Protein AF-A0A832TR65-F1 (afdb_monomer_lite)

Sequence (110 aa):
MLKLDKMAFGDDRSKLLSRIKGKIVYNEGGFGIVYRNVIGPLIAVNELSAEELIRYAVSNLRVRLIITVKEEFIKSLGGEKVYECVRMRKGDKINEDKELIYGIFRYSFG

InterPro domains:
  IPR041496 YitH/HolE, acetyltransferase (GNAT) domain [PF18014] (1-103)

Radius of gyration: 13.16 Å; chains: 1; bounding box: 28×28×35 Å

pLDDT: mean 91.83, std 6.41, range [53.28, 98.25]

Secondary structure (DSSP, 8-state):
-HHHHHHHHSS--HHHHHH--SEEEE-SSEEEEEETTEEEEEEESSHHHHHHHHHHHHHHH---EEB-S-HHHHHHTT------------SSPP---GGGEEEBS-GGG-

Structure (mmCIF, N/CA/C/O backbone):
data_AF-A0A832TR65-F1
#
_entry.id   AF-A0A832TR65-F1
#
loop_
_atom_site.group_PDB
_atom_site.id
_atom_site.type_symbol
_atom_site.label_atom_id
_atom_site.label_alt_id
_atom_site.label_comp_id
_atom_site.label_asym_id
_atom_site.label_entity_id
_atom_site.label_seq_id
_atom_site.pdbx_PDB_ins_code
_atom_site.Cartn_x
_atom_site.Cartn_y
_atom_site.Cartn_z
_atom_site.occupancy
_atom_site.B_iso_or_equiv
_atom_site.auth_seq_id
_atom_site.auth_comp_id
_atom_site.auth_asym_id
_atom_site.auth_atom_id
_atom_site.pdbx_PDB_model_num
ATOM 1 N N . MET A 1 1 ? 2.363 13.120 -1.888 1.00 78.69 1 MET A N 1
ATOM 2 C CA . MET A 1 1 ? 1.570 12.093 -2.602 1.00 78.69 1 MET A CA 1
ATOM 3 C C . MET A 1 1 ? 2.082 11.826 -4.019 1.00 78.69 1 MET A C 1
ATOM 5 O O . MET A 1 1 ? 2.797 10.854 -4.184 1.00 78.69 1 MET A O 1
ATOM 9 N N . LEU A 1 2 ? 1.816 12.679 -5.023 1.00 83.69 2 LEU A N 1
ATOM 10 C CA . LEU A 1 2 ? 2.148 12.383 -6.437 1.00 83.69 2 LEU A CA 1
ATOM 11 C C . LEU A 1 2 ? 3.644 12.150 -6.711 1.00 83.69 2 LEU A C 1
ATOM 13 O O . LEU A 1 2 ? 3.995 11.253 -7.467 1.00 83.69 2 LEU A O 1
ATOM 17 N N . LYS A 1 3 ? 4.532 12.919 -6.065 1.00 86.44 3 LYS A N 1
ATOM 18 C CA . LYS A 1 3 ? 5.987 12.724 -6.185 1.00 86.44 3 LYS A CA 1
ATOM 19 C C . LYS A 1 3 ? 6.429 11.356 -5.649 1.00 86.44 3 LYS A C 1
ATOM 21 O O . LYS A 1 3 ? 7.227 10.689 -6.292 1.00 86.44 3 LYS A O 1
ATOM 26 N N . LEU A 1 4 ? 5.878 10.944 -4.505 1.00 86.81 4 LEU A N 1
ATOM 27 C CA . LEU A 1 4 ? 6.184 9.659 -3.875 1.00 86.81 4 LEU A CA 1
ATOM 28 C C . LEU A 1 4 ? 5.625 8.488 -4.701 1.00 86.81 4 LEU A C 1
ATOM 30 O O . LEU A 1 4 ? 6.317 7.499 -4.893 1.00 86.81 4 LEU A O 1
ATOM 34 N N . ASP A 1 5 ? 4.420 8.634 -5.266 1.00 88.25 5 ASP A N 1
ATOM 35 C CA . ASP A 1 5 ? 3.841 7.643 -6.185 1.00 88.25 5 ASP A CA 1
ATOM 36 C C . ASP A 1 5 ? 4.694 7.459 -7.447 1.00 88.25 5 ASP A C 1
ATOM 38 O O . ASP A 1 5 ? 4.986 6.333 -7.841 1.00 88.25 5 ASP A O 1
ATOM 42 N N . LYS A 1 6 ? 5.146 8.572 -8.040 1.00 89.75 6 LYS A N 1
ATOM 43 C CA . LYS A 1 6 ? 6.019 8.557 -9.217 1.00 89.75 6 LYS A CA 1
ATOM 44 C C . LYS A 1 6 ? 7.369 7.902 -8.926 1.00 89.75 6 LYS A C 1
ATOM 46 O O . LYS A 1 6 ? 7.882 7.194 -9.781 1.00 89.75 6 LYS A O 1
ATOM 51 N N . MET A 1 7 ? 7.938 8.123 -7.739 1.00 87.25 7 MET A N 1
ATOM 52 C CA . MET A 1 7 ? 9.164 7.436 -7.311 1.00 87.25 7 MET A CA 1
ATOM 53 C C . MET A 1 7 ? 8.936 5.930 -7.154 1.00 87.25 7 MET A C 1
ATOM 55 O O . MET A 1 7 ? 9.733 5.141 -7.645 1.00 87.25 7 MET A O 1
ATOM 59 N N . ALA A 1 8 ? 7.825 5.537 -6.531 1.00 87.25 8 ALA A N 1
ATOM 60 C CA . ALA A 1 8 ? 7.509 4.136 -6.292 1.00 87.25 8 ALA A CA 1
ATOM 61 C C . ALA A 1 8 ? 7.255 3.361 -7.600 1.00 87.25 8 ALA A C 1
ATOM 63 O O . ALA A 1 8 ? 7.843 2.308 -7.828 1.00 87.25 8 ALA A O 1
ATOM 64 N N . PHE A 1 9 ? 6.415 3.889 -8.497 1.00 85.44 9 PHE A N 1
ATOM 65 C CA . PHE A 1 9 ? 6.009 3.185 -9.723 1.00 85.44 9 PHE A CA 1
ATOM 66 C C . PHE A 1 9 ? 6.848 3.514 -10.962 1.00 85.44 9 PHE A C 1
ATOM 68 O O . PHE A 1 9 ? 6.685 2.856 -11.986 1.00 85.44 9 PHE A O 1
ATOM 75 N N . GLY A 1 10 ? 7.718 4.524 -10.901 1.00 86.00 10 GLY A N 1
ATOM 76 C CA . GLY A 1 10 ? 8.543 4.948 -12.035 1.00 86.00 10 GLY A CA 1
ATOM 77 C C . GLY A 1 10 ? 7.773 5.641 -13.167 1.00 86.00 10 GLY A C 1
ATOM 78 O O . GLY A 1 10 ? 8.357 5.902 -14.216 1.00 86.00 10 GLY A O 1
ATOM 79 N N . ASP A 1 11 ? 6.486 5.954 -12.973 1.00 86.69 11 ASP A N 1
ATOM 80 C CA . ASP A 1 11 ? 5.606 6.541 -13.992 1.00 86.69 11 ASP A CA 1
ATOM 81 C C . ASP A 1 11 ? 4.623 7.568 -13.392 1.00 86.69 11 ASP A C 1
ATOM 83 O O . ASP A 1 11 ? 4.341 7.567 -12.191 1.00 86.69 11 ASP A O 1
ATOM 87 N N . ASP A 1 12 ? 4.098 8.474 -14.220 1.00 87.75 12 ASP A N 1
ATOM 88 C CA . ASP A 1 12 ? 3.093 9.456 -13.811 1.00 87.75 12 ASP A CA 1
ATOM 89 C C . ASP A 1 12 ? 1.677 8.875 -13.882 1.00 87.75 12 ASP A C 1
ATOM 91 O O . ASP A 1 12 ? 1.006 8.864 -14.917 1.00 87.75 12 ASP A O 1
ATOM 95 N N . ARG A 1 13 ? 1.178 8.458 -12.718 1.00 88.56 13 ARG A N 1
ATOM 96 C CA . ARG A 1 13 ? -0.172 7.904 -12.563 1.00 88.56 13 ARG A CA 1
ATOM 97 C C . ARG A 1 13 ? -1.185 8.914 -12.023 1.00 88.56 13 ARG A C 1
ATOM 99 O O . ARG A 1 13 ? -2.276 8.526 -11.604 1.00 88.56 13 ARG A O 1
ATOM 106 N N . SER A 1 14 ? -0.891 10.215 -12.060 1.00 87.25 14 SER A N 1
ATOM 107 C CA . SER A 1 14 ? -1.782 11.277 -11.555 1.00 87.25 14 SER A CA 1
ATOM 108 C C . SER A 1 14 ? -3.197 11.228 -12.157 1.00 87.25 14 SER A C 1
ATOM 110 O O . SER A 1 14 ? -4.195 11.385 -11.443 1.00 87.25 14 SER A O 1
ATOM 112 N N . LYS A 1 15 ? -3.319 10.925 -13.458 1.00 87.06 15 LYS A N 1
ATOM 113 C CA . LYS A 1 15 ? -4.615 10.735 -14.141 1.00 87.06 15 LYS A CA 1
ATOM 114 C C . LYS A 1 15 ? -5.407 9.541 -13.605 1.00 87.06 15 LYS A C 1
ATOM 116 O O . LYS A 1 15 ? -6.631 9.610 -13.550 1.00 87.06 15 LYS A O 1
ATOM 121 N N . LEU A 1 16 ? -4.739 8.452 -13.225 1.00 85.50 16 LEU A N 1
ATOM 122 C CA . LEU A 1 16 ? -5.398 7.317 -12.581 1.00 85.50 16 LEU A CA 1
ATOM 123 C C . LEU A 1 16 ? -5.879 7.729 -11.189 1.00 85.50 16 LEU A C 1
ATOM 125 O O . LEU A 1 16 ? -7.062 7.588 -10.896 1.00 85.50 16 LEU A O 1
ATOM 129 N N . LEU A 1 17 ? -4.986 8.295 -10.371 1.00 86.62 17 LEU A N 1
ATOM 130 C CA . LEU A 1 17 ? -5.272 8.673 -8.984 1.00 86.62 17 LEU A CA 1
ATOM 131 C C . LEU A 1 17 ? -6.438 9.665 -8.879 1.00 86.62 17 LEU A C 1
ATOM 133 O O . LEU A 1 17 ? -7.331 9.470 -8.061 1.00 86.62 17 LEU A O 1
ATOM 137 N N . SER A 1 18 ? -6.490 10.670 -9.758 1.00 87.19 18 SER A N 1
ATOM 138 C CA . SER A 1 18 ? -7.594 11.647 -9.817 1.00 87.19 18 SER A CA 1
ATOM 139 C C . SER A 1 18 ? -8.960 11.040 -10.163 1.00 87.19 18 SER A C 1
ATOM 141 O O . SER A 1 18 ? -9.992 11.628 -9.847 1.00 87.19 18 SER A O 1
ATOM 143 N N . ARG A 1 19 ? -8.995 9.858 -10.792 1.00 87.88 19 ARG A N 1
ATOM 144 C CA . ARG A 1 19 ? -10.237 9.139 -11.121 1.00 87.88 19 ARG A CA 1
ATOM 145 C C . ARG A 1 19 ? -10.688 8.192 -10.012 1.00 87.88 19 ARG A C 1
ATOM 147 O O . ARG A 1 19 ? -11.832 7.729 -10.040 1.00 87.88 19 ARG A O 1
ATOM 154 N N . ILE A 1 20 ? -9.823 7.884 -9.045 1.00 87.50 20 ILE A N 1
ATOM 155 C CA . ILE A 1 20 ? -10.178 7.020 -7.922 1.00 87.50 20 ILE A CA 1
ATOM 156 C C . ILE A 1 20 ? -11.101 7.803 -6.987 1.00 87.50 20 ILE A C 1
ATOM 158 O O . ILE A 1 20 ? -10.674 8.695 -6.263 1.00 87.50 20 ILE A O 1
ATOM 162 N N . LYS A 1 21 ? -12.383 7.431 -6.957 1.00 88.56 21 LYS A N 1
ATOM 163 C CA . LYS A 1 21 ? -13.373 7.970 -6.007 1.00 88.56 21 LYS A CA 1
ATOM 164 C C . LYS A 1 21 ? -13.229 7.321 -4.622 1.00 88.56 21 LYS A C 1
ATOM 166 O O . LYS A 1 21 ? -14.167 6.698 -4.131 1.00 88.56 21 LYS A O 1
ATOM 171 N N . GLY A 1 22 ? -12.025 7.368 -4.057 1.00 91.12 22 GLY A N 1
ATOM 172 C CA . GLY A 1 22 ? -11.668 6.784 -2.763 1.00 91.12 22 GLY A CA 1
ATOM 173 C C . GLY A 1 22 ? -11.300 7.850 -1.734 1.00 91.12 22 GLY A C 1
ATOM 174 O O . GLY A 1 22 ? -10.996 8.988 -2.084 1.00 91.12 22 GLY A O 1
ATOM 175 N N . LYS A 1 23 ? -11.321 7.478 -0.454 1.00 95.00 23 LYS A N 1
ATOM 176 C CA . LYS A 1 23 ? -10.848 8.335 0.633 1.00 95.00 23 LYS A CA 1
ATOM 177 C C . LYS A 1 23 ? -9.331 8.229 0.725 1.00 95.00 23 LYS A C 1
ATOM 179 O O . LYS A 1 23 ? -8.799 7.141 0.917 1.00 95.00 23 LYS A O 1
ATOM 184 N N . ILE A 1 24 ? -8.646 9.358 0.607 1.00 95.56 24 ILE A N 1
ATOM 185 C CA . ILE A 1 24 ? -7.196 9.424 0.793 1.00 95.56 24 ILE A CA 1
ATOM 186 C C . ILE A 1 24 ? -6.905 9.449 2.296 1.00 95.56 24 ILE A C 1
ATOM 188 O O . ILE A 1 24 ? -7.525 10.209 3.040 1.00 95.56 24 ILE A O 1
ATOM 192 N N . VAL A 1 25 ? -5.967 8.613 2.730 1.00 96.44 25 VAL A N 1
ATOM 193 C CA . VAL A 1 25 ? -5.368 8.629 4.068 1.00 96.44 25 VAL A CA 1
ATOM 194 C C . VAL A 1 25 ? -3.879 8.906 3.925 1.00 96.44 25 VAL A C 1
ATOM 196 O O . VAL A 1 25 ? -3.263 8.466 2.956 1.00 96.44 25 VAL A O 1
ATOM 199 N N . TYR A 1 26 ? -3.300 9.667 4.845 1.00 97.06 26 TYR A N 1
ATOM 200 C CA . TYR A 1 26 ? -1.890 10.037 4.793 1.00 97.06 26 TYR A CA 1
ATOM 201 C C . TYR A 1 26 ? -1.340 10.284 6.196 1.00 97.06 26 TYR A C 1
ATOM 203 O O . TYR A 1 26 ? -2.088 10.629 7.110 1.00 97.06 26 TYR A O 1
ATOM 211 N N . ASN A 1 27 ? -0.032 10.108 6.331 1.00 96.19 27 ASN A N 1
ATOM 212 C CA . ASN A 1 27 ? 0.779 10.509 7.476 1.00 96.19 27 ASN A CA 1
ATOM 213 C C . ASN A 1 27 ? 2.055 11.186 6.945 1.00 96.19 27 ASN A C 1
ATOM 215 O O . ASN A 1 27 ? 2.148 11.507 5.757 1.00 96.19 27 ASN A O 1
ATOM 219 N N . GLU A 1 28 ? 3.033 11.436 7.813 1.00 93.81 28 GLU A N 1
ATOM 220 C CA . GLU A 1 28 ? 4.276 12.115 7.426 1.00 93.81 28 GLU A CA 1
ATOM 221 C C . GLU A 1 28 ? 5.124 11.294 6.439 1.00 93.81 28 GLU A C 1
ATOM 223 O O . GLU A 1 28 ? 5.808 11.864 5.588 1.00 93.81 28 GLU A O 1
ATOM 228 N N . GLY A 1 29 ? 5.049 9.961 6.510 1.00 95.25 29 GLY A N 1
ATOM 229 C CA . GLY A 1 29 ? 5.880 9.052 5.718 1.00 95.25 29 GLY A CA 1
ATOM 230 C C . GLY A 1 29 ? 5.187 8.393 4.525 1.00 95.25 29 GLY A C 1
ATOM 231 O O . GLY A 1 29 ? 5.832 7.643 3.792 1.00 95.25 29 GLY A O 1
ATOM 232 N N . GLY A 1 30 ? 3.896 8.626 4.290 1.00 96.38 30 GLY A N 1
ATOM 233 C CA . GLY A 1 30 ? 3.179 7.888 3.258 1.00 96.38 30 GLY A CA 1
ATOM 234 C C . GLY A 1 30 ? 1.734 8.302 3.026 1.00 96.38 30 GLY A C 1
ATOM 235 O O . GLY A 1 30 ? 1.195 9.235 3.622 1.00 96.38 30 GLY A O 1
ATOM 236 N N . PHE A 1 31 ? 1.097 7.588 2.104 1.00 97.06 31 PHE A N 1
ATOM 237 C CA . PHE A 1 31 ? -0.321 7.721 1.817 1.00 97.06 31 PHE A CA 1
ATOM 238 C C . PHE A 1 31 ? -0.921 6.404 1.326 1.00 97.06 31 PHE A C 1
ATOM 240 O O . PHE A 1 31 ? -0.244 5.564 0.735 1.00 97.06 31 PHE A O 1
ATOM 247 N N . GLY A 1 32 ? -2.228 6.265 1.514 1.00 96.88 32 GLY A N 1
ATOM 248 C CA . GLY A 1 32 ? -3.035 5.199 0.945 1.00 96.88 32 GLY A CA 1
ATOM 249 C C . GLY A 1 32 ? -4.347 5.744 0.397 1.00 96.88 32 GLY A C 1
ATOM 250 O O . GLY A 1 32 ? -4.845 6.773 0.856 1.00 96.88 32 GLY A O 1
ATOM 251 N N . ILE A 1 33 ? -4.938 5.056 -0.576 1.00 96.25 33 ILE A N 1
ATOM 252 C CA . ILE A 1 33 ? -6.295 5.374 -1.035 1.00 96.25 33 ILE A CA 1
ATOM 253 C C . ILE A 1 33 ? -7.226 4.229 -0.663 1.00 96.25 33 ILE A C 1
ATOM 255 O O . ILE A 1 33 ? -7.058 3.100 -1.109 1.00 96.25 33 ILE A O 1
ATOM 259 N N . VAL A 1 34 ? -8.227 4.523 0.158 1.00 96.31 34 VAL A N 1
ATOM 260 C CA . VAL A 1 34 ? -9.261 3.567 0.540 1.00 96.31 34 VAL A CA 1
ATOM 261 C C . VAL A 1 34 ? -10.427 3.670 -0.427 1.00 96.31 34 VAL A C 1
ATOM 263 O O . VAL A 1 34 ? -11.092 4.702 -0.527 1.00 96.31 34 VAL A O 1
ATOM 266 N N . TYR A 1 35 ? -10.707 2.581 -1.130 1.00 93.94 35 TYR A N 1
ATOM 267 C CA . TYR A 1 35 ? -11.843 2.473 -2.030 1.00 93.94 35 TYR A CA 1
ATOM 268 C C . TYR A 1 35 ? -12.628 1.203 -1.707 1.00 93.94 35 TYR A C 1
ATOM 270 O O . TYR A 1 35 ? -12.115 0.091 -1.836 1.00 93.94 35 TYR A O 1
ATOM 278 N N . ARG A 1 36 ? -13.898 1.368 -1.315 1.00 91.81 36 ARG A N 1
ATOM 279 C CA . ARG A 1 36 ? -14.724 0.294 -0.735 1.00 91.81 36 ARG A CA 1
ATOM 280 C C . ARG A 1 36 ? -14.037 -0.283 0.512 1.00 91.81 36 ARG A C 1
ATOM 282 O O . ARG A 1 36 ? -13.856 0.446 1.474 1.00 91.81 36 ARG A O 1
ATOM 289 N N . ASN A 1 37 ? -13.660 -1.556 0.491 1.00 94.06 37 ASN A N 1
ATOM 290 C CA . ASN A 1 37 ? -12.976 -2.263 1.574 1.00 94.06 37 ASN A CA 1
ATOM 291 C C . ASN A 1 37 ? -11.498 -2.562 1.251 1.00 94.06 37 ASN A C 1
ATOM 293 O O . ASN A 1 37 ? -10.896 -3.398 1.924 1.00 94.06 37 ASN A O 1
ATOM 297 N N . VAL A 1 38 ? -10.930 -1.927 0.222 1.00 95.12 38 VAL A N 1
ATOM 298 C CA . VAL A 1 38 ? -9.540 -2.120 -0.214 1.00 95.12 38 VAL A CA 1
ATOM 299 C C . VAL A 1 38 ? -8.741 -0.846 0.046 1.00 95.12 38 VAL A C 1
ATOM 301 O O . VAL A 1 38 ? -9.249 0.249 -0.206 1.00 95.12 38 VAL A O 1
ATOM 304 N N . ILE A 1 39 ? -7.493 -0.984 0.492 1.00 96.31 39 ILE A N 1
ATOM 305 C CA . ILE A 1 39 ? -6.508 0.105 0.493 1.00 96.31 39 ILE A CA 1
ATOM 306 C C . ILE A 1 39 ? -5.493 -0.101 -0.638 1.00 96.31 39 ILE A C 1
ATOM 308 O O . ILE A 1 39 ? -4.845 -1.142 -0.726 1.00 96.31 39 ILE A O 1
ATOM 312 N N . GLY A 1 40 ? -5.379 0.882 -1.530 1.00 94.06 40 GLY A N 1
ATOM 313 C CA . GLY A 1 40 ? -4.479 0.836 -2.675 1.00 94.06 40 GLY A CA 1
ATOM 314 C C . GLY A 1 40 ? -4.604 2.078 -3.586 1.00 94.06 40 GLY A C 1
ATOM 315 O O . GLY A 1 40 ? -5.709 2.577 -3.768 1.00 94.06 40 GLY A O 1
ATOM 316 N N . PRO A 1 41 ? -3.515 2.582 -4.195 1.00 94.12 41 PRO A N 1
ATOM 317 C CA . PRO A 1 41 ? -2.149 2.229 -3.840 1.00 94.12 41 PRO A CA 1
ATOM 318 C C . PRO A 1 41 ? -1.866 2.639 -2.388 1.00 94.12 41 PRO A C 1
ATOM 320 O O . PRO A 1 41 ? -2.501 3.555 -1.866 1.00 94.12 41 PRO A O 1
ATOM 323 N N . LEU A 1 42 ? -0.953 1.921 -1.744 1.00 96.62 42 LEU A N 1
ATOM 324 C CA . LEU A 1 42 ? -0.410 2.244 -0.431 1.00 96.62 42 LEU A CA 1
ATOM 325 C C . LEU A 1 42 ? 1.097 2.405 -0.598 1.00 96.62 42 LEU A C 1
ATOM 327 O O . LEU A 1 42 ? 1.785 1.442 -0.944 1.00 96.62 42 LEU A O 1
ATOM 331 N N . ILE A 1 43 ? 1.574 3.628 -0.390 1.00 96.44 43 ILE A N 1
ATOM 332 C CA . ILE A 1 43 ? 2.965 4.015 -0.601 1.00 96.44 43 ILE A CA 1
ATOM 333 C C . ILE A 1 43 ? 3.495 4.667 0.659 1.00 96.44 43 ILE A C 1
ATOM 335 O O . ILE A 1 43 ? 2.896 5.618 1.161 1.00 96.44 43 ILE A O 1
ATOM 339 N N . ALA A 1 44 ? 4.622 4.171 1.152 1.00 97.06 44 ALA A N 1
ATOM 340 C CA . ALA A 1 44 ? 5.238 4.651 2.378 1.00 97.06 44 ALA A CA 1
ATOM 341 C C . ALA A 1 44 ? 6.760 4.539 2.297 1.00 97.06 44 ALA A C 1
ATOM 343 O O . ALA A 1 44 ? 7.287 3.674 1.606 1.00 97.06 44 ALA A O 1
ATOM 344 N N . VAL A 1 45 ? 7.464 5.411 3.015 1.00 96.12 45 VAL A N 1
ATOM 345 C CA . VAL A 1 45 ? 8.935 5.421 3.063 1.00 96.12 45 VAL A CA 1
ATOM 346 C C . VAL A 1 45 ? 9.523 4.332 3.966 1.00 96.12 45 VAL A C 1
ATOM 348 O O . VAL A 1 45 ? 10.717 4.066 3.889 1.00 96.12 45 VAL A O 1
ATOM 351 N N . ASN A 1 46 ? 8.711 3.721 4.834 1.00 96.19 46 ASN A N 1
ATOM 352 C CA . ASN A 1 46 ? 9.102 2.633 5.731 1.00 96.19 46 ASN A CA 1
ATOM 353 C C . ASN A 1 46 ? 7.878 1.854 6.249 1.00 96.19 46 ASN A C 1
ATOM 355 O O . ASN A 1 46 ? 6.733 2.292 6.094 1.00 96.19 46 ASN A O 1
ATOM 359 N N . GLU A 1 47 ? 8.14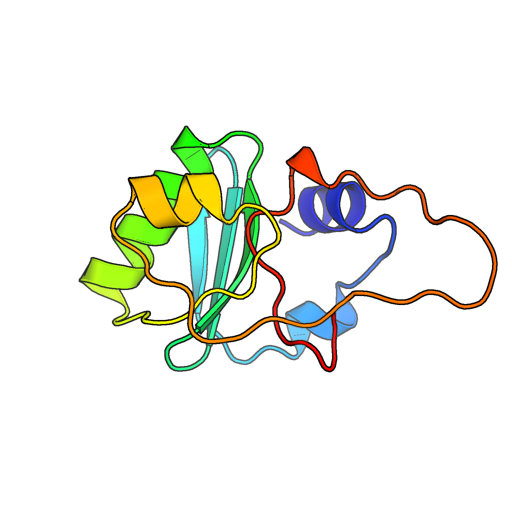3 0.710 6.887 1.00 97.00 47 GLU A N 1
ATOM 360 C CA . GLU A 1 47 ? 7.116 -0.196 7.417 1.00 97.00 47 GLU A CA 1
ATOM 361 C C . GLU A 1 47 ? 6.277 0.455 8.519 1.00 97.00 47 GLU A C 1
ATOM 363 O O . GLU A 1 47 ? 5.062 0.288 8.522 1.00 97.00 47 GLU A O 1
ATOM 368 N N . LEU A 1 48 ? 6.888 1.268 9.391 1.00 97.31 48 LEU A N 1
ATOM 369 C CA . LEU A 1 48 ? 6.182 1.978 10.464 1.00 97.31 48 LEU A CA 1
ATOM 370 C C . LEU A 1 48 ? 5.082 2.889 9.900 1.00 97.31 48 LEU A C 1
ATOM 372 O O . LEU A 1 48 ? 3.927 2.832 10.318 1.00 97.31 48 LEU A O 1
ATOM 376 N N . SER A 1 49 ? 5.423 3.685 8.885 1.00 97.44 49 SER A N 1
ATOM 377 C CA . SER A 1 49 ? 4.467 4.571 8.218 1.00 97.44 49 SER A CA 1
ATOM 378 C C . SER A 1 49 ? 3.375 3.786 7.492 1.00 97.44 49 SER A C 1
ATOM 380 O O . SER A 1 49 ? 2.221 4.213 7.483 1.00 97.44 49 SER A O 1
ATOM 382 N N . ALA A 1 50 ? 3.714 2.645 6.882 1.00 97.69 50 ALA A N 1
ATOM 383 C CA . ALA A 1 50 ? 2.734 1.772 6.242 1.00 97.69 50 ALA A CA 1
ATOM 384 C C . ALA A 1 50 ? 1.776 1.144 7.266 1.00 97.69 50 ALA A C 1
ATOM 386 O O . ALA A 1 50 ? 0.566 1.113 7.038 1.00 97.69 50 ALA A O 1
ATOM 387 N N . GLU A 1 51 ? 2.302 0.681 8.399 1.00 98.19 51 GLU A N 1
ATOM 388 C CA . GLU A 1 51 ? 1.544 0.068 9.486 1.00 98.19 51 GLU A CA 1
ATOM 389 C C . GLU A 1 51 ? 0.525 1.045 10.073 1.00 98.19 51 GLU A C 1
ATOM 391 O O . GLU A 1 51 ? -0.649 0.696 10.194 1.00 98.19 51 GLU A O 1
ATOM 396 N N . GLU A 1 52 ? 0.929 2.282 10.373 1.00 98.25 52 GLU A N 1
ATOM 397 C CA . GLU A 1 52 ? 0.022 3.325 10.866 1.00 98.25 52 GLU A CA 1
ATOM 398 C C . GLU A 1 52 ? -1.163 3.551 9.916 1.00 98.25 52 GLU A C 1
ATOM 400 O O . GLU A 1 52 ? -2.321 3.585 10.346 1.00 98.25 52 GLU A O 1
ATOM 405 N N . LEU A 1 53 ? -0.889 3.649 8.611 1.00 98.12 53 LEU A N 1
ATOM 406 C CA . LEU A 1 53 ? -1.914 3.835 7.583 1.00 98.12 53 LEU A CA 1
ATOM 407 C C . LEU A 1 53 ? -2.853 2.627 7.488 1.00 98.12 53 LEU A C 1
ATOM 409 O O . LEU A 1 53 ? -4.070 2.804 7.386 1.00 98.12 53 LEU A O 1
ATOM 413 N N . ILE A 1 54 ? -2.309 1.406 7.541 1.00 97.94 54 ILE A N 1
ATOM 414 C CA . ILE A 1 54 ? -3.090 0.163 7.507 1.00 97.94 54 ILE A CA 1
ATOM 415 C C . ILE A 1 54 ? -3.979 0.070 8.745 1.00 97.94 54 ILE A C 1
ATOM 417 O O . ILE A 1 54 ? -5.191 -0.104 8.608 1.00 97.94 54 ILE A O 1
ATOM 421 N N . ARG A 1 55 ? -3.417 0.244 9.947 1.00 97.69 55 ARG A N 1
ATOM 422 C CA . ARG A 1 55 ? -4.168 0.198 11.209 1.00 97.69 55 ARG A CA 1
ATOM 423 C C . ARG A 1 55 ? -5.271 1.246 11.232 1.00 97.69 55 ARG A C 1
ATOM 425 O O . ARG A 1 55 ? -6.409 0.926 11.575 1.00 97.69 55 ARG A O 1
ATOM 432 N N . TYR A 1 56 ? -4.974 2.473 10.804 1.00 97.88 56 TYR A N 1
ATOM 433 C CA . TYR A 1 56 ? -5.981 3.522 10.684 1.00 97.88 56 TYR A CA 1
ATOM 434 C C . TYR A 1 56 ? -7.112 3.110 9.732 1.00 97.88 56 TYR A C 1
ATOM 436 O O . TYR A 1 56 ? -8.289 3.246 10.077 1.00 97.88 56 TYR A O 1
ATOM 444 N 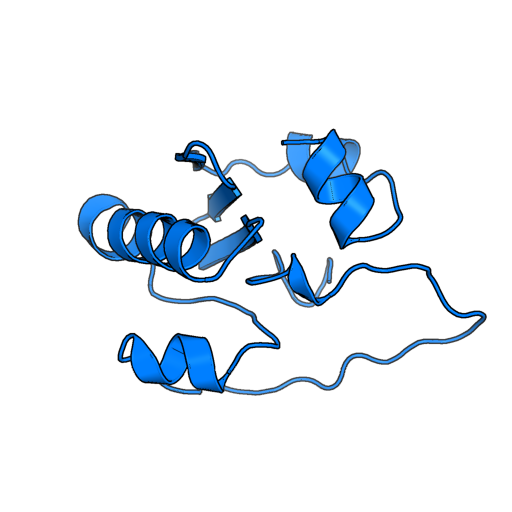N . ALA A 1 57 ? -6.778 2.584 8.551 1.00 97.38 57 ALA A N 1
ATOM 445 C CA . ALA A 1 57 ? -7.753 2.209 7.534 1.00 97.38 57 ALA A CA 1
ATOM 446 C C . ALA A 1 57 ? -8.618 1.002 7.938 1.00 97.38 57 ALA A C 1
ATOM 448 O O . ALA A 1 57 ? -9.822 0.992 7.669 1.00 97.38 57 ALA A O 1
ATOM 449 N N . VAL A 1 58 ? -8.043 0.009 8.618 1.00 97.06 58 VAL A N 1
ATOM 450 C CA . VAL A 1 58 ? -8.781 -1.141 9.159 1.00 97.06 58 VAL A CA 1
ATOM 451 C C . VAL A 1 58 ? -9.757 -0.675 10.240 1.00 97.06 58 VAL A C 1
ATOM 453 O O . VAL A 1 58 ? -10.963 -0.897 10.111 1.00 97.06 58 VAL A O 1
ATOM 456 N N . SER A 1 59 ? -9.264 0.046 11.250 1.00 96.94 59 SER A N 1
ATOM 457 C CA . SER A 1 59 ? -10.055 0.434 12.424 1.00 96.94 59 SER A CA 1
ATOM 458 C C . SER A 1 59 ? -11.133 1.474 12.116 1.00 96.94 59 SER A C 1
ATOM 460 O O . SER A 1 59 ? -12.237 1.390 12.646 1.00 96.94 59 SER A O 1
ATOM 462 N N . ASN A 1 60 ? -10.848 2.446 11.243 1.00 97.31 60 ASN A N 1
ATOM 463 C CA . ASN A 1 60 ? -11.748 3.584 11.018 1.00 97.31 60 ASN A CA 1
ATOM 464 C C . ASN A 1 60 ? -12.530 3.493 9.707 1.00 97.31 60 ASN A C 1
ATOM 466 O O . ASN A 1 60 ? -13.614 4.064 9.596 1.00 97.31 60 ASN A O 1
ATOM 470 N N . LEU A 1 61 ? -11.985 2.813 8.693 1.00 96.69 61 LEU A N 1
ATOM 471 C CA . LEU A 1 61 ? -12.536 2.810 7.333 1.00 96.69 61 LEU A CA 1
ATOM 472 C C . LEU A 1 61 ? -12.991 1.424 6.867 1.00 96.69 61 LEU A C 1
ATOM 474 O O . LEU A 1 61 ? -13.422 1.282 5.724 1.00 96.69 61 LEU A O 1
ATOM 478 N N . ARG A 1 62 ? -12.951 0.419 7.755 1.00 95.19 62 ARG A N 1
ATOM 479 C CA . ARG A 1 62 ? -13.411 -0.956 7.497 1.00 95.19 62 ARG A CA 1
ATOM 480 C C . ARG A 1 62 ? -12.706 -1.608 6.303 1.00 95.19 62 ARG A C 1
ATOM 482 O O . ARG A 1 62 ? -13.309 -2.413 5.586 1.00 95.19 62 ARG A O 1
ATOM 489 N N . VAL A 1 63 ? -11.438 -1.261 6.077 1.00 96.81 63 VAL A N 1
ATOM 490 C CA . VAL A 1 63 ? -10.599 -1.957 5.096 1.00 96.81 63 VAL A CA 1
ATOM 491 C C . VAL A 1 63 ? -10.403 -3.404 5.533 1.00 96.81 63 VAL A C 1
ATOM 493 O O . VAL A 1 63 ? -10.216 -3.689 6.711 1.00 96.81 63 VAL A O 1
ATOM 496 N N . ARG A 1 64 ? -10.482 -4.319 4.567 1.00 96.19 64 ARG A N 1
ATOM 497 C CA . ARG A 1 64 ? -10.322 -5.767 4.764 1.00 96.19 64 ARG A CA 1
ATOM 498 C C . ARG A 1 64 ? -9.334 -6.400 3.793 1.00 96.19 64 ARG A C 1
ATOM 500 O O . ARG A 1 64 ? -9.027 -7.574 3.932 1.00 96.19 64 ARG A O 1
ATOM 507 N N . LEU A 1 65 ? -8.905 -5.661 2.774 1.00 96.06 65 LEU A N 1
ATOM 508 C CA . LEU A 1 65 ? -8.096 -6.185 1.684 1.00 96.06 65 LEU A CA 1
ATOM 509 C C . LEU A 1 65 ? -6.995 -5.195 1.315 1.00 96.06 65 LEU A C 1
ATOM 511 O O . LEU A 1 65 ? -7.216 -3.986 1.223 1.00 96.06 65 LEU A O 1
ATOM 515 N N . ILE A 1 66 ? -5.824 -5.746 1.037 1.00 95.69 66 ILE A N 1
ATOM 516 C CA . ILE A 1 66 ? -4.692 -5.062 0.431 1.00 95.69 66 ILE A CA 1
ATOM 517 C C . ILE A 1 66 ? -4.088 -6.008 -0.602 1.00 95.69 66 ILE A C 1
ATOM 519 O O . ILE A 1 66 ? -4.012 -7.213 -0.372 1.00 95.69 66 ILE A O 1
ATOM 523 N N . ILE A 1 67 ? -3.691 -5.477 -1.755 1.00 94.25 67 ILE A N 1
ATOM 524 C CA . ILE A 1 67 ? -2.982 -6.253 -2.775 1.00 94.25 67 ILE A CA 1
ATOM 525 C C . ILE A 1 67 ? -1.519 -5.853 -2.682 1.00 94.25 67 ILE A C 1
ATOM 527 O O . ILE A 1 67 ? -1.191 -4.711 -2.989 1.00 94.25 67 ILE A O 1
ATOM 531 N N . THR A 1 68 ? -0.648 -6.755 -2.242 1.00 93.94 68 THR A N 1
ATOM 532 C CA . THR A 1 68 ? 0.740 -6.420 -1.908 1.00 93.94 68 THR A CA 1
ATOM 533 C C . THR A 1 68 ? 1.732 -7.469 -2.396 1.00 93.94 68 THR A C 1
ATOM 535 O O . THR A 1 68 ? 1.364 -8.614 -2.638 1.00 93.94 68 THR A O 1
ATOM 538 N N . VAL A 1 69 ? 2.999 -7.064 -2.498 1.00 89.88 69 VAL A N 1
ATOM 539 C CA . VAL A 1 69 ? 4.160 -7.961 -2.621 1.00 89.88 69 VAL A CA 1
ATOM 540 C C . VAL A 1 69 ? 4.873 -8.173 -1.277 1.00 89.88 69 VAL A C 1
ATOM 542 O O . VAL A 1 69 ? 5.741 -9.031 -1.171 1.00 89.88 69 VAL A O 1
ATOM 545 N N . LYS A 1 70 ? 4.512 -7.404 -0.240 1.00 93.94 70 LYS A N 1
ATOM 546 C CA . LYS A 1 70 ? 5.085 -7.454 1.112 1.00 93.94 70 LYS A CA 1
ATOM 547 C C . LYS A 1 70 ? 4.272 -8.414 1.998 1.00 93.94 70 LYS A C 1
ATOM 549 O O . LYS A 1 70 ? 3.713 -8.012 3.015 1.00 93.94 70 LYS A O 1
ATOM 554 N N . GLU A 1 71 ? 4.152 -9.674 1.573 1.00 93.38 71 GLU A N 1
ATOM 555 C CA . GLU A 1 71 ? 3.289 -10.680 2.223 1.00 93.38 71 GLU A CA 1
ATOM 556 C C . GLU A 1 71 ? 3.629 -10.870 3.711 1.00 93.38 71 GLU A C 1
ATOM 558 O O . GLU A 1 71 ? 2.736 -10.815 4.552 1.00 93.38 71 GLU A O 1
ATOM 563 N N . GLU A 1 72 ? 4.913 -11.017 4.046 1.00 95.62 72 GLU A N 1
ATOM 564 C CA . GLU A 1 72 ? 5.364 -11.246 5.428 1.00 95.62 72 GLU A CA 1
ATOM 565 C C . GLU A 1 72 ? 5.080 -10.060 6.358 1.00 95.62 72 GLU A C 1
ATOM 567 O O . GLU A 1 72 ? 4.673 -10.252 7.502 1.00 95.62 72 GLU A O 1
ATOM 572 N N . PHE A 1 73 ? 5.193 -8.831 5.849 1.00 96.31 73 PHE A N 1
ATOM 573 C CA . PHE A 1 73 ? 4.804 -7.632 6.590 1.00 96.31 73 PHE A CA 1
ATOM 574 C C . PHE A 1 73 ? 3.295 -7.611 6.870 1.00 96.31 73 PHE A C 1
ATOM 576 O O . PHE A 1 73 ? 2.866 -7.323 7.978 1.00 96.31 73 PHE A O 1
ATOM 583 N N . ILE A 1 74 ? 2.452 -7.974 5.901 1.00 96.38 74 ILE A N 1
ATOM 584 C CA . ILE A 1 74 ? 1.003 -8.025 6.147 1.00 96.38 74 ILE A CA 1
ATOM 585 C C . ILE A 1 74 ? 0.627 -9.165 7.103 1.00 96.38 74 ILE A C 1
ATOM 587 O O . ILE A 1 74 ? -0.256 -8.978 7.943 1.00 96.38 74 ILE A O 1
ATOM 591 N N . LYS A 1 75 ? 1.314 -10.311 7.039 1.00 96.62 75 LYS A N 1
ATOM 592 C CA . LYS A 1 75 ? 1.140 -11.402 8.009 1.00 96.62 75 LYS A CA 1
ATOM 593 C C . LYS A 1 75 ? 1.511 -10.978 9.427 1.00 96.62 75 LYS A C 1
ATOM 595 O O . LYS A 1 75 ? 0.778 -11.313 10.354 1.00 96.62 75 LYS A O 1
ATOM 600 N N . SER A 1 76 ? 2.590 -10.211 9.613 1.00 97.19 76 SER A N 1
ATOM 601 C CA . SER A 1 76 ? 2.985 -9.723 10.945 1.00 97.19 76 SER A CA 1
ATOM 602 C C . SER A 1 76 ? 1.944 -8.776 11.563 1.00 97.19 76 SER A C 1
ATOM 604 O O . SER A 1 76 ? 1.823 -8.704 12.785 1.00 97.19 76 SER A O 1
ATOM 606 N N . LEU A 1 77 ? 1.120 -8.124 10.732 1.00 96.44 77 LEU A N 1
ATOM 607 C CA . LEU A 1 77 ? -0.028 -7.314 11.156 1.00 96.44 77 LEU A CA 1
ATOM 608 C C . LEU A 1 77 ? -1.318 -8.124 11.392 1.00 96.44 77 LEU A C 1
ATOM 610 O O . LEU A 1 77 ? -2.353 -7.537 11.714 1.00 96.44 77 LEU A O 1
ATOM 614 N N . GLY A 1 78 ? -1.278 -9.452 11.240 1.00 96.00 78 GLY A N 1
ATOM 615 C CA . GLY A 1 78 ? -2.426 -10.350 11.401 1.00 96.00 78 GLY A CA 1
ATOM 616 C C . GLY A 1 78 ? -3.265 -10.544 10.134 1.00 96.00 78 GLY A C 1
ATOM 617 O O . GLY A 1 78 ? -4.404 -10.997 10.219 1.00 96.00 78 GLY A O 1
ATOM 618 N N . GLY A 1 79 ? -2.743 -10.171 8.963 1.00 96.06 79 GLY A N 1
ATOM 619 C CA . GLY A 1 79 ? -3.392 -10.442 7.684 1.00 96.06 79 GLY A CA 1
ATOM 620 C C . GLY A 1 79 ? -3.199 -11.885 7.214 1.00 96.06 79 GLY A C 1
ATOM 621 O O . GLY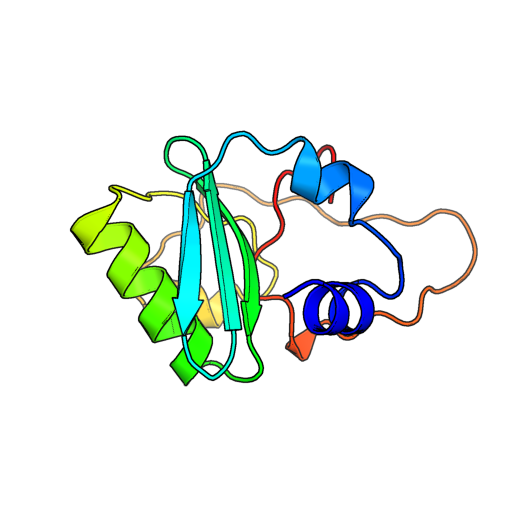 A 1 79 ? -2.190 -12.525 7.504 1.00 96.06 79 GLY A O 1
ATOM 622 N N . GLU A 1 80 ? -4.148 -12.376 6.420 1.00 96.50 80 GLU A N 1
ATOM 623 C CA . GLU A 1 80 ? -4.104 -13.711 5.817 1.00 96.50 80 GLU A CA 1
ATOM 624 C C . GLU A 1 80 ? -4.106 -13.622 4.288 1.00 96.50 80 GLU A C 1
ATOM 626 O O . GLU A 1 80 ? -4.748 -12.752 3.687 1.00 96.50 80 GLU A O 1
ATOM 631 N N . LYS A 1 81 ? -3.382 -14.538 3.638 1.00 95.81 81 LYS A N 1
ATOM 632 C CA . LYS A 1 81 ? -3.332 -14.615 2.177 1.00 95.81 81 LYS A CA 1
ATOM 633 C C . LYS A 1 81 ? -4.648 -15.169 1.643 1.00 95.81 81 LYS A C 1
ATOM 635 O O . LYS A 1 81 ? -5.049 -16.271 1.999 1.00 95.81 81 LYS A O 1
ATOM 640 N N . VAL A 1 82 ? -5.281 -14.425 0.737 1.00 94.62 82 VAL A N 1
ATOM 641 C CA . VAL A 1 82 ? -6.530 -14.857 0.088 1.00 94.62 82 VAL A CA 1
ATOM 642 C C . VAL A 1 82 ? -6.243 -15.530 -1.257 1.00 94.62 82 VAL A C 1
ATOM 644 O O . VAL A 1 82 ? -6.744 -16.615 -1.527 1.00 94.62 82 VAL A O 1
ATOM 647 N N . TYR A 1 83 ? -5.439 -14.893 -2.111 1.00 92.12 83 TYR A N 1
ATOM 648 C CA . TYR A 1 83 ? -5.000 -15.416 -3.408 1.00 92.12 83 TYR A CA 1
ATOM 649 C C . TYR A 1 83 ? -3.771 -14.642 -3.902 1.00 92.12 83 TYR A C 1
ATOM 651 O O . TYR A 1 83 ? -3.390 -13.623 -3.324 1.00 92.12 83 TYR A O 1
ATOM 659 N N . GLU A 1 84 ? -3.144 -15.128 -4.971 1.00 92.81 84 GLU A N 1
ATOM 660 C CA . GLU A 1 84 ? -1.920 -14.567 -5.540 1.00 92.81 84 GLU A CA 1
ATOM 661 C C . GLU A 1 84 ? -2.041 -14.403 -7.054 1.00 92.81 84 GLU A C 1
ATOM 663 O O . GLU A 1 84 ? -2.718 -15.172 -7.735 1.00 92.81 84 GLU A O 1
ATOM 668 N N . CYS A 1 85 ? -1.362 -13.391 -7.588 1.00 91.69 85 CYS A N 1
ATOM 669 C CA . CYS A 1 85 ? -1.116 -13.256 -9.016 1.00 91.69 85 CYS A CA 1
ATOM 670 C C . CYS A 1 85 ? 0.365 -12.962 -9.231 1.00 91.69 85 CYS A C 1
ATOM 672 O O . CYS A 1 85 ? 0.973 -12.223 -8.458 1.00 91.69 85 CYS A O 1
ATOM 674 N N . VAL A 1 86 ? 0.921 -13.480 -10.323 1.00 89.88 86 VAL A N 1
ATOM 675 C CA . VAL A 1 86 ? 2.302 -13.197 -10.720 1.00 89.88 86 VAL A CA 1
ATOM 676 C C . VAL A 1 86 ? 2.305 -11.991 -11.655 1.00 89.88 86 VAL A C 1
ATOM 678 O O . VAL A 1 86 ? 1.689 -12.023 -12.721 1.00 89.88 86 VAL A O 1
ATOM 681 N N . ARG A 1 87 ? 2.999 -10.913 -11.271 1.00 87.50 87 ARG A N 1
ATOM 682 C CA . ARG A 1 87 ? 3.172 -9.747 -12.148 1.00 87.50 87 ARG A CA 1
ATOM 683 C C . ARG A 1 87 ? 4.078 -10.129 -13.322 1.00 87.50 87 ARG A C 1
ATOM 685 O O . ARG A 1 87 ? 5.224 -10.524 -13.124 1.00 87.50 87 ARG A O 1
ATOM 692 N N . MET A 1 88 ? 3.569 -9.975 -14.541 1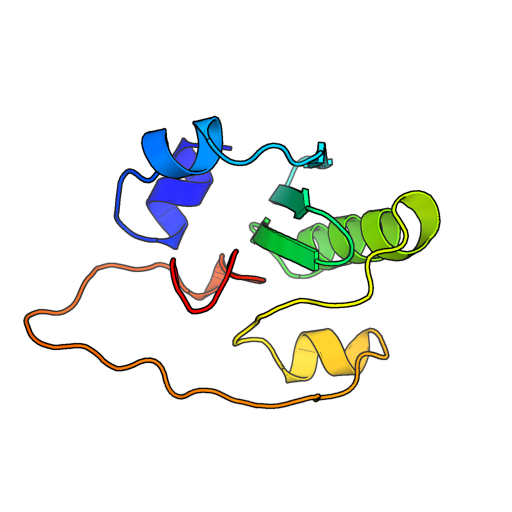.00 89.31 88 MET A N 1
ATOM 693 C CA . MET A 1 88 ? 4.300 -10.235 -15.783 1.00 89.31 88 MET A CA 1
ATOM 694 C C . MET A 1 88 ? 4.640 -8.921 -16.489 1.00 89.31 88 MET A C 1
ATOM 696 O O . MET A 1 88 ? 3.947 -7.920 -16.322 1.00 89.31 88 MET A O 1
ATOM 700 N N . ARG A 1 89 ? 5.689 -8.925 -17.314 1.00 87.00 89 ARG A N 1
ATOM 701 C CA . ARG A 1 89 ? 6.061 -7.778 -18.148 1.00 87.00 89 ARG A CA 1
ATOM 702 C C . ARG A 1 89 ? 6.443 -8.240 -19.547 1.00 87.00 89 ARG A C 1
ATOM 704 O O . ARG A 1 89 ? 7.177 -9.211 -19.698 1.00 87.00 89 ARG A O 1
ATOM 711 N N . LYS A 1 90 ? 5.999 -7.494 -20.559 1.00 90.31 90 LYS A N 1
ATOM 712 C CA . LYS A 1 90 ? 6.507 -7.572 -21.932 1.00 90.31 90 LYS A CA 1
ATOM 713 C C . LYS A 1 90 ? 7.232 -6.262 -22.248 1.00 90.31 90 LYS A C 1
ATOM 715 O O . LYS A 1 90 ? 6.618 -5.207 -22.139 1.00 90.31 90 LYS A O 1
ATOM 720 N N . GLY A 1 91 ? 8.510 -6.338 -22.619 1.00 91.62 91 GLY A N 1
ATOM 721 C CA . GLY A 1 91 ? 9.368 -5.173 -22.880 1.00 91.62 91 GLY A CA 1
ATOM 722 C C . GLY A 1 91 ? 10.390 -4.884 -21.773 1.00 91.62 91 GLY A C 1
ATOM 723 O O . GLY A 1 91 ? 10.641 -5.722 -20.893 1.00 91.62 91 GLY A O 1
ATOM 724 N N . ASP A 1 92 ? 10.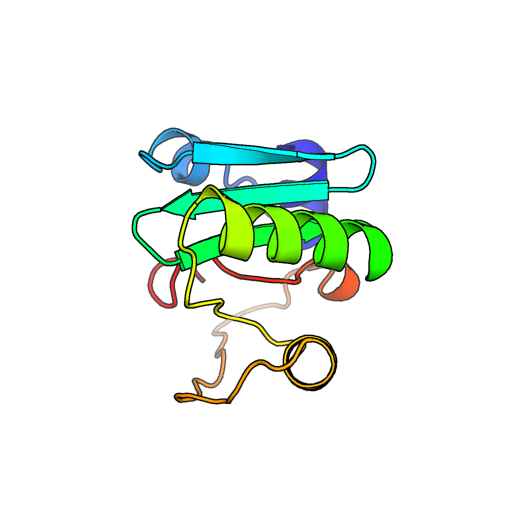983 -3.695 -21.837 1.00 89.12 92 ASP A N 1
ATOM 725 C CA . ASP A 1 92 ? 12.122 -3.284 -21.010 1.00 89.12 92 ASP A CA 1
ATOM 726 C C . ASP A 1 92 ? 11.781 -3.063 -19.539 1.00 89.12 92 ASP A C 1
ATOM 728 O O . ASP A 1 92 ? 10.622 -2.940 -19.137 1.00 89.12 92 ASP A O 1
ATOM 732 N N . LYS A 1 93 ? 12.822 -3.050 -18.701 1.00 85.25 93 LYS A N 1
ATOM 733 C CA . LYS A 1 93 ? 12.677 -2.842 -17.262 1.00 85.25 93 LYS A CA 1
ATOM 734 C C . LYS A 1 93 ? 12.369 -1.389 -16.937 1.00 85.25 93 LYS A C 1
ATOM 736 O O . LYS A 1 93 ? 13.086 -0.491 -17.355 1.00 85.25 93 LYS A O 1
ATOM 741 N N . ILE A 1 94 ? 11.319 -1.201 -16.142 1.00 83.94 94 ILE A N 1
ATOM 742 C CA . ILE A 1 94 ? 10.952 0.085 -15.555 1.00 83.94 94 ILE A CA 1
ATOM 743 C C . ILE A 1 94 ? 11.741 0.257 -14.254 1.00 83.94 94 ILE A C 1
ATOM 745 O O . ILE A 1 94 ? 11.975 -0.711 -13.521 1.00 83.94 94 ILE A O 1
ATOM 749 N N . ASN A 1 95 ? 12.176 1.488 -13.989 1.00 83.62 95 ASN A N 1
ATOM 750 C CA . ASN A 1 95 ? 12.840 1.850 -12.745 1.00 83.62 95 ASN A CA 1
ATOM 751 C C . ASN A 1 95 ? 11.790 2.101 -11.649 1.00 83.62 95 ASN A C 1
ATOM 753 O O . ASN A 1 95 ? 11.387 3.236 -11.410 1.00 83.62 95 ASN A O 1
ATOM 757 N N . GLU A 1 96 ? 11.300 1.013 -11.059 1.00 85.44 96 GLU A N 1
ATOM 758 C CA . GLU A 1 96 ? 10.355 1.010 -9.938 1.00 85.44 96 GLU A CA 1
ATOM 759 C C . GLU A 1 96 ? 11.120 0.919 -8.613 1.00 85.44 96 GLU A C 1
ATOM 761 O O . GLU A 1 96 ? 11.983 0.045 -8.468 1.00 85.44 96 GLU A O 1
ATOM 766 N N . ASP A 1 97 ? 10.748 1.729 -7.622 1.00 88.06 97 ASP A N 1
ATOM 767 C CA . ASP A 1 97 ? 11.179 1.530 -6.239 1.00 88.06 97 ASP A CA 1
ATOM 768 C C . ASP A 1 97 ? 10.121 0.726 -5.471 1.00 88.06 97 ASP A C 1
ATOM 770 O O . ASP A 1 97 ? 9.186 1.255 -4.862 1.00 88.06 97 ASP A O 1
ATOM 774 N N . LYS A 1 98 ? 10.267 -0.599 -5.538 1.00 85.94 98 LYS A N 1
ATOM 775 C CA . LYS A 1 98 ? 9.335 -1.551 -4.919 1.00 85.94 98 LYS A CA 1
ATOM 776 C C . LYS A 1 98 ? 9.355 -1.508 -3.396 1.00 85.94 98 LYS A C 1
ATOM 778 O O . LYS A 1 98 ? 8.389 -1.959 -2.786 1.00 85.94 98 LYS A O 1
ATOM 783 N N . GLU A 1 99 ? 10.408 -0.969 -2.786 1.00 90.94 99 GLU A N 1
ATOM 784 C CA . GLU A 1 99 ? 10.497 -0.856 -1.329 1.00 90.94 99 GLU A CA 1
ATOM 785 C C . GLU A 1 99 ? 9.482 0.145 -0.776 1.00 90.94 99 GLU A C 1
ATOM 787 O O . GLU A 1 99 ? 9.001 -0.013 0.344 1.00 90.94 99 GLU A O 1
ATOM 792 N N . LEU A 1 100 ? 9.070 1.111 -1.601 1.00 93.62 100 LEU A N 1
ATOM 793 C CA . LEU A 1 100 ? 8.039 2.083 -1.253 1.00 93.62 100 LEU A CA 1
ATOM 794 C C . LEU A 1 100 ? 6.613 1.542 -1.436 1.00 93.62 100 LEU A C 1
ATOM 796 O O . LEU A 1 100 ? 5.659 2.168 -0.970 1.00 93.62 100 LEU A O 1
ATOM 800 N N . ILE A 1 101 ? 6.435 0.413 -2.134 1.00 94.38 101 ILE A N 1
ATOM 801 C CA . ILE A 1 101 ? 5.120 -0.123 -2.508 1.00 94.38 101 ILE A CA 1
ATOM 802 C C . ILE A 1 101 ? 4.652 -1.162 -1.491 1.00 94.38 101 ILE A C 1
ATOM 804 O O . ILE A 1 101 ? 5.035 -2.330 -1.535 1.00 94.38 101 ILE A O 1
ATOM 808 N N . TYR A 1 102 ? 3.714 -0.751 -0.643 1.00 96.19 102 TYR A N 1
ATOM 809 C CA . TYR A 1 102 ? 3.052 -1.631 0.322 1.00 96.19 102 TYR A CA 1
ATOM 810 C C . TYR A 1 102 ? 1.706 -2.143 -0.179 1.00 96.19 102 TYR A C 1
ATOM 812 O O . TYR A 1 102 ? 1.213 -3.154 0.315 1.00 96.19 102 TYR A O 1
ATOM 820 N N . GLY A 1 103 ? 1.117 -1.491 -1.182 1.00 94.12 103 GLY A N 1
ATOM 821 C CA . GLY A 1 103 ? -0.098 -1.967 -1.825 1.00 94.12 103 GLY A CA 1
ATOM 822 C C . GLY A 1 103 ? -0.325 -1.363 -3.206 1.00 94.12 103 GLY A C 1
ATOM 823 O O . GLY A 1 103 ? -0.052 -0.185 -3.438 1.00 94.12 103 GLY A O 1
ATOM 824 N N . ILE A 1 104 ? -0.866 -2.154 -4.127 1.00 92.44 104 ILE A N 1
ATOM 825 C CA . ILE A 1 104 ? -1.340 -1.692 -5.436 1.00 92.44 104 ILE A CA 1
ATOM 826 C C . ILE A 1 104 ? -2.855 -1.466 -5.404 1.00 92.44 104 ILE A C 1
ATOM 828 O O . ILE A 1 104 ? -3.568 -2.048 -4.592 1.00 92.44 104 ILE A O 1
ATOM 832 N N . PHE A 1 105 ? -3.369 -0.616 -6.297 1.00 86.06 105 PHE A N 1
ATOM 833 C CA . PHE A 1 105 ? -4.795 -0.274 -6.303 1.00 86.06 105 PHE A CA 1
ATOM 834 C C . PHE A 1 105 ? -5.696 -1.458 -6.669 1.00 86.06 105 PHE A C 1
ATOM 836 O O . PHE A 1 105 ? -6.652 -1.760 -5.958 1.00 86.06 105 PHE A O 1
ATOM 843 N N . ARG A 1 106 ? -5.409 -2.105 -7.804 1.00 85.31 106 ARG A N 1
ATOM 844 C CA . ARG A 1 106 ? -6.097 -3.291 -8.336 1.00 85.31 106 ARG A CA 1
ATOM 845 C C . ARG A 1 106 ? -5.159 -4.021 -9.285 1.00 85.31 106 ARG A C 1
ATOM 847 O O . ARG A 1 106 ? -4.364 -3.358 -9.941 1.00 85.31 106 ARG A O 1
ATOM 854 N N . TYR A 1 107 ? -5.346 -5.326 -9.472 1.00 82.88 107 TYR A N 1
ATOM 855 C CA . TYR A 1 107 ? -4.625 -6.084 -10.504 1.00 82.88 107 TYR A CA 1
ATOM 856 C C . TYR A 1 107 ? -4.791 -5.498 -11.912 1.00 82.88 107 TYR A C 1
ATOM 858 O O . TYR A 1 107 ? -3.839 -5.456 -12.678 1.00 82.88 107 TYR A O 1
ATOM 866 N N . SER A 1 108 ? -5.977 -4.980 -12.242 1.00 76.31 108 SER A N 1
ATOM 867 C CA . SER A 1 108 ? -6.259 -4.375 -13.551 1.00 76.31 108 SER A CA 1
ATOM 868 C C . SER A 1 108 ? -5.579 -3.024 -13.795 1.00 76.31 108 SER A C 1
ATOM 870 O O . SER A 1 108 ? -5.588 -2.540 -14.921 1.00 76.31 108 SER A O 1
ATOM 872 N N . PHE A 1 109 ? -4.999 -2.415 -12.761 1.00 71.25 109 PHE A N 1
ATOM 873 C CA . PHE A 1 109 ? -4.292 -1.133 -12.840 1.00 71.25 109 PHE A CA 1
ATOM 874 C C . PHE A 1 109 ? -2.900 -1.219 -12.193 1.00 71.25 109 PHE A C 1
ATOM 876 O O . PHE A 1 109 ? -2.361 -0.199 -11.759 1.00 71.25 109 PHE A O 1
ATOM 883 N N . GLY A 1 110 ? -2.398 -2.452 -12.048 1.00 53.28 110 GLY A N 1
ATOM 884 C CA . GLY A 1 110 ? -1.269 -2.830 -11.206 1.00 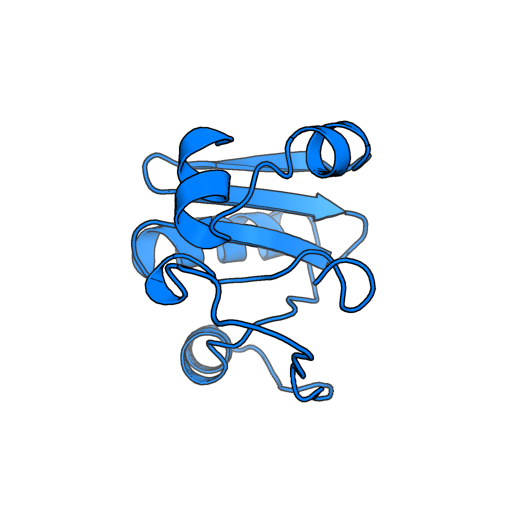53.28 110 GLY A CA 1
ATOM 885 C C . GLY A 1 110 ? 0.025 -3.010 -11.959 1.00 53.28 110 GLY A C 1
ATOM 886 O O . GLY A 1 110 ? 0.381 -4.173 -12.235 1.00 53.28 110 GLY A O 1
#

Foldseek 3Di:
DQVQVCQAAVDRCVVVVVPQPFDWDADPFWIWTHDQQETAQTFGPALVRSLVRVVCCCVPVVRQDFAAPPVVSCVVVVHDDDDDDDDDDDDDDRNHPNNRGGGHPDPVRD

Organism: NCBI:txid111955